Protein AF-A0A970H119-F1 (afdb_monomer)

Secondary structure (DSSP, 8-state):
----HHHHTT-TT-TT---GGGGGEEE---TT--HHHHHHHHHHHTS---HHHHHHT--PPPEEEE-HHHHHTSTTEE--SSSS-EEES---HHHHEEEEEEEGGGHHHHTTTS-GGGGGGEEEE--TT--SHHHHHHHHHHHHHHHHT-

Foldseek 3Di:
DDDQLVVVLVPLLVQVSDHSVVVQKDFDADQLDLVVVLSVQSNVVSHRDDPVCQQPVPDQDKGWDFDLVVQCPDPQWDDPVPTSIIGGHDDDCLPTTQAIEDAQVCVVVCVVVDDPSCVLRYFYFHCVVPRGSSSNSVRSSVSSVVSVVD

Structure (mmCIF, N/CA/C/O backbone):
data_AF-A0A970H119-F1
#
_entry.id   AF-A0A970H119-F1
#
loop_
_atom_site.group_PDB
_atom_site.id
_atom_site.type_symbol
_atom_site.label_atom_id
_atom_site.label_alt_id
_atom_site.label_comp_id
_atom_site.label_asym_id
_atom_site.label_entity_id
_atom_site.label_seq_id
_atom_site.pdbx_PDB_ins_code
_atom_site.Cartn_x
_atom_site.Cartn_y
_atom_site.Cartn_z
_atom_site.occupancy
_atom_site.B_iso_or_equiv
_atom_site.auth_seq_id
_atom_site.auth_comp_id
_atom_site.auth_asym_id
_atom_site.auth_atom_id
_atom_site.pdbx_PDB_model_num
ATOM 1 N N . LYS A 1 1 ? -8.006 -2.402 -17.348 1.00 47.41 1 LYS A N 1
ATOM 2 C CA . LYS A 1 1 ? -8.223 -3.570 -18.242 1.00 47.41 1 LYS A CA 1
ATOM 3 C C . LYS A 1 1 ? -7.899 -4.818 -17.432 1.00 47.41 1 LYS A C 1
ATOM 5 O O . LYS A 1 1 ? -6.801 -4.854 -16.902 1.00 47.41 1 LYS A O 1
ATOM 10 N N . ASN A 1 2 ? -8.804 -5.793 -17.333 1.00 65.75 2 ASN A N 1
ATOM 11 C CA . ASN A 1 2 ? -8.483 -7.101 -16.746 1.00 65.75 2 ASN A CA 1
ATOM 12 C C . ASN A 1 2 ? -7.779 -7.937 -17.820 1.00 65.75 2 ASN A C 1
ATOM 14 O O . ASN A 1 2 ? -8.430 -8.446 -18.729 1.00 65.75 2 ASN A O 1
ATOM 18 N N . MET A 1 3 ? -6.448 -7.970 -17.782 1.00 84.56 3 MET A N 1
ATOM 19 C CA . MET A 1 3 ? -5.631 -8.837 -18.636 1.00 84.56 3 MET A CA 1
ATOM 20 C C . MET A 1 3 ? -5.550 -10.232 -18.013 1.00 84.56 3 MET A C 1
ATOM 22 O O . MET A 1 3 ? -5.651 -10.357 -16.793 1.00 84.56 3 MET A O 1
ATOM 26 N N . SER A 1 4 ? -5.394 -11.276 -18.832 1.00 89.94 4 SER A N 1
ATOM 27 C CA . SER A 1 4 ? -5.209 -12.620 -18.283 1.00 89.94 4 SER A CA 1
ATOM 28 C C . SER A 1 4 ? -3.824 -12.747 -17.633 1.00 89.94 4 SER A C 1
ATOM 30 O O . SER A 1 4 ? -2.882 -12.081 -18.079 1.00 89.94 4 SER A O 1
ATOM 32 N N . PRO A 1 5 ? -3.671 -13.611 -16.618 1.00 91.12 5 PRO A N 1
ATOM 33 C CA . PRO A 1 5 ? -2.375 -13.967 -16.047 1.00 91.12 5 PRO A CA 1
ATOM 34 C C . PRO A 1 5 ? -1.274 -14.249 -17.076 1.00 91.12 5 PRO A C 1
ATOM 36 O O . PRO A 1 5 ? -0.161 -13.751 -16.958 1.00 91.12 5 PRO A O 1
ATOM 39 N N . GLU A 1 6 ? -1.590 -14.9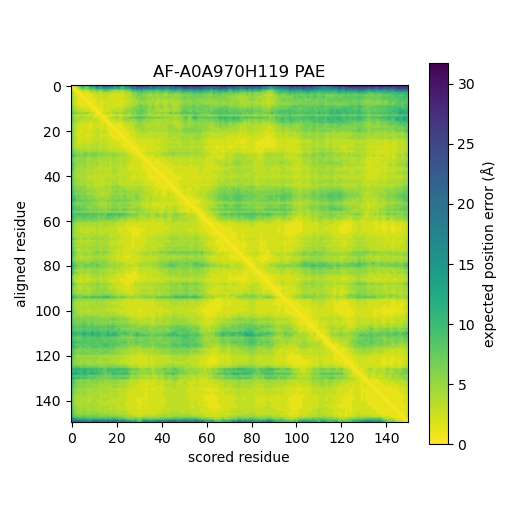90 -18.137 1.00 92.12 6 GLU A N 1
ATOM 40 C CA . GLU A 1 6 ? -0.638 -15.392 -19.182 1.00 92.12 6 GLU A CA 1
ATOM 41 C C . GLU A 1 6 ? -0.137 -14.203 -20.012 1.00 92.12 6 GLU A C 1
ATOM 43 O O . GLU A 1 6 ? 0.958 -14.250 -20.578 1.00 92.12 6 GLU A O 1
ATOM 48 N N . VAL A 1 7 ? -0.943 -13.143 -20.101 1.00 91.88 7 VAL A N 1
ATOM 49 C CA . VAL A 1 7 ? -0.549 -11.874 -20.718 1.00 91.88 7 VAL A CA 1
ATOM 50 C C . VAL A 1 7 ? 0.310 -11.074 -19.740 1.00 91.88 7 VAL A C 1
ATOM 52 O O . VAL A 1 7 ? 1.356 -10.577 -20.147 1.00 91.88 7 VAL A O 1
ATOM 55 N N . LEU A 1 8 ? -0.088 -10.995 -18.465 1.00 90.06 8 LEU A N 1
ATOM 56 C CA . LEU A 1 8 ? 0.625 -10.233 -17.431 1.00 90.06 8 LEU A CA 1
ATOM 57 C C . LEU A 1 8 ? 2.040 -10.759 -17.167 1.00 90.06 8 LEU A C 1
ATOM 59 O O . LEU A 1 8 ? 2.952 -9.972 -16.947 1.00 90.06 8 LEU A O 1
ATOM 63 N N . VAL A 1 9 ? 2.262 -12.068 -17.299 1.00 91.88 9 VAL A N 1
ATOM 64 C CA . VAL A 1 9 ? 3.609 -12.659 -17.209 1.00 91.88 9 VAL A CA 1
ATOM 65 C C . VAL A 1 9 ? 4.572 -12.079 -18.244 1.00 91.88 9 VAL A C 1
ATOM 67 O O . VAL A 1 9 ? 5.762 -11.953 -17.972 1.00 91.88 9 VAL A O 1
ATOM 70 N N . LYS A 1 10 ? 4.063 -11.731 -19.430 1.00 90.50 10 LYS A N 1
ATOM 71 C CA . LYS A 1 10 ? 4.841 -11.156 -20.537 1.00 90.50 10 LYS A CA 1
ATOM 72 C C . LYS A 1 10 ? 4.862 -9.631 -20.508 1.00 90.50 10 LYS A C 1
ATOM 74 O O . LYS A 1 10 ? 5.422 -9.025 -21.421 1.00 90.50 10 LYS A O 1
ATOM 79 N N . ASP A 1 11 ? 4.205 -9.018 -19.526 1.00 86.94 11 ASP A N 1
ATOM 80 C CA . ASP A 1 11 ? 4.200 -7.574 -19.386 1.00 86.94 11 ASP A CA 1
ATOM 81 C C . ASP A 1 11 ? 5.634 -7.105 -19.098 1.00 86.94 11 ASP A C 1
ATOM 83 O O . ASP A 1 11 ? 6.272 -7.645 -18.189 1.00 86.94 11 ASP A O 1
ATOM 87 N N . PRO A 1 12 ? 6.164 -6.114 -19.840 1.00 83.62 12 PRO A N 1
ATOM 88 C CA . PRO A 1 12 ? 7.466 -5.534 -19.547 1.00 83.62 12 PRO A CA 1
ATOM 89 C C . PRO A 1 12 ? 7.619 -5.075 -18.097 1.00 83.62 12 PRO A C 1
ATOM 91 O O . PRO A 1 12 ? 8.750 -5.025 -17.630 1.00 83.62 12 PRO A O 1
ATOM 94 N N . VAL A 1 13 ? 6.522 -4.765 -17.388 1.00 82.25 13 VAL A N 1
ATOM 95 C CA . VAL A 1 13 ? 6.567 -4.362 -15.976 1.00 82.25 13 VAL A CA 1
ATOM 96 C C . VAL A 1 13 ? 6.637 -5.522 -14.975 1.00 82.25 13 VAL A C 1
ATOM 98 O O . VAL A 1 13 ? 6.760 -5.277 -13.774 1.00 82.25 13 VAL A O 1
ATOM 101 N N . ASN A 1 14 ? 6.583 -6.778 -15.432 1.00 86.38 14 ASN A N 1
ATOM 102 C CA . ASN A 1 14 ? 6.808 -7.970 -14.611 1.00 86.38 14 ASN A CA 1
ATOM 103 C C . ASN A 1 14 ? 8.314 -8.235 -14.404 1.00 86.38 14 ASN A C 1
ATOM 105 O O . ASN A 1 14 ? 8.845 -9.285 -14.768 1.00 86.38 14 ASN A O 1
ATOM 109 N N . TYR A 1 15 ? 9.032 -7.258 -13.845 1.00 79.56 15 TYR A N 1
ATOM 110 C CA . TYR A 1 15 ? 10.494 -7.315 -13.700 1.00 79.56 15 TYR A CA 1
ATOM 111 C C . TYR A 1 15 ? 10.981 -8.446 -12.794 1.00 79.56 15 TYR A C 1
ATOM 113 O O . TYR A 1 15 ? 12.105 -8.918 -12.958 1.00 79.56 15 TYR A O 1
ATOM 121 N N . GLN A 1 16 ? 10.146 -8.873 -11.846 1.00 81.19 16 GLN A N 1
ATOM 122 C CA . GLN A 1 16 ? 10.478 -9.931 -10.892 1.00 81.19 16 GLN A CA 1
ATOM 123 C C . GLN A 1 16 ? 10.262 -11.333 -11.478 1.00 81.19 16 GLN A C 1
ATOM 125 O O . GLN A 1 16 ? 10.684 -12.320 -10.879 1.00 81.19 16 GLN A O 1
ATOM 130 N N . GLY A 1 17 ? 9.673 -11.427 -12.677 1.00 86.50 17 GLY A N 1
ATOM 131 C CA . GLY A 1 17 ? 9.373 -12.706 -13.310 1.00 86.50 17 GLY A CA 1
ATOM 132 C C . GLY A 1 17 ? 8.277 -13.465 -12.570 1.00 86.50 17 GLY A C 1
ATOM 133 O O . GLY A 1 17 ? 8.333 -14.693 -12.498 1.00 86.50 17 GLY A O 1
ATOM 134 N N . ASP A 1 18 ? 7.295 -12.740 -12.025 1.00 89.75 18 ASP A N 1
ATOM 135 C CA . ASP A 1 18 ? 6.190 -13.320 -11.278 1.00 89.75 18 ASP A CA 1
ATOM 136 C C . ASP A 1 18 ? 5.437 -14.339 -12.151 1.00 89.75 18 ASP A C 1
ATOM 138 O O . ASP A 1 18 ? 5.161 -14.066 -13.331 1.00 89.75 18 ASP A O 1
ATOM 142 N N . PRO A 1 19 ? 5.111 -15.525 -11.606 1.00 90.81 19 PRO A N 1
ATOM 143 C CA . PRO A 1 19 ? 4.395 -16.562 -12.336 1.00 90.81 19 PRO A CA 1
ATOM 144 C C . PRO A 1 19 ? 2.929 -16.161 -12.588 1.00 90.81 19 PRO A C 1
ATOM 146 O O . PRO A 1 19 ? 2.400 -15.277 -11.912 1.00 90.81 19 PRO A O 1
ATOM 149 N N . PRO A 1 20 ? 2.222 -16.813 -13.534 1.00 91.31 20 PRO A N 1
ATOM 150 C CA . PRO A 1 20 ? 0.842 -16.451 -13.860 1.00 91.31 20 PRO A CA 1
ATOM 151 C C . PRO A 1 20 ? -0.081 -16.420 -12.634 1.00 91.31 20 PRO A C 1
ATOM 153 O O . PRO A 1 20 ? -0.890 -15.507 -12.472 1.00 91.31 20 PRO A O 1
ATOM 156 N N . ASP A 1 21 ? 0.040 -17.396 -11.740 1.00 90.06 21 ASP A N 1
ATOM 157 C CA . ASP A 1 21 ? -0.824 -17.488 -10.570 1.00 90.06 21 ASP A CA 1
ATOM 158 C C . ASP A 1 21 ? -0.660 -16.298 -9.616 1.00 90.06 21 ASP A C 1
ATOM 160 O O . ASP A 1 21 ? -1.646 -15.930 -8.987 1.00 90.06 21 ASP A O 1
ATOM 164 N N . TYR A 1 22 ? 0.500 -15.631 -9.572 1.00 89.94 22 TYR A N 1
ATOM 165 C CA . TYR A 1 22 ? 0.723 -14.424 -8.762 1.00 89.94 22 TYR A CA 1
ATOM 166 C C . TYR A 1 22 ? -0.327 -13.339 -9.039 1.00 89.94 22 TYR A C 1
ATOM 168 O O . TYR A 1 22 ? -0.908 -12.772 -8.114 1.00 89.94 22 TYR A O 1
ATOM 176 N N . PHE A 1 23 ? -0.662 -13.122 -10.313 1.00 90.81 23 PHE A N 1
ATOM 177 C CA . PHE A 1 23 ? -1.628 -12.106 -10.743 1.00 90.81 23 PHE A CA 1
ATOM 178 C C . PHE A 1 23 ? -3.085 -12.442 -10.404 1.00 90.81 23 PHE A C 1
ATOM 180 O O . PHE A 1 23 ? -3.984 -11.645 -10.672 1.00 90.81 23 PHE A O 1
ATOM 187 N N . GLN A 1 24 ? -3.340 -13.622 -9.840 1.00 93.44 24 GLN A N 1
ATOM 188 C CA . GLN A 1 24 ? -4.659 -14.021 -9.360 1.00 93.44 24 GLN A CA 1
ATOM 189 C C . GLN A 1 24 ? -4.890 -13.659 -7.892 1.00 93.44 24 GLN A C 1
ATOM 191 O O . GLN A 1 24 ? -5.992 -13.901 -7.399 1.00 93.44 24 GLN A O 1
ATOM 196 N N . TYR A 1 25 ? -3.889 -13.116 -7.194 1.00 94.31 25 TYR A N 1
ATOM 197 C CA . TYR A 1 25 ? -3.968 -12.822 -5.769 1.00 94.31 25 TYR A CA 1
ATOM 198 C C . TYR A 1 25 ? -3.675 -11.357 -5.453 1.00 94.31 25 TYR A C 1
ATOM 200 O O . TYR A 1 25 ? -2.934 -10.672 -6.152 1.00 94.31 25 TYR A O 1
ATOM 208 N N . VAL A 1 26 ? -4.220 -10.911 -4.326 1.00 93.94 26 VAL A N 1
ATOM 209 C CA . VAL A 1 26 ? -3.765 -9.738 -3.586 1.00 93.94 26 VAL A CA 1
ATOM 210 C C . VAL A 1 26 ? -2.835 -10.240 -2.476 1.00 93.94 26 VAL A C 1
ATOM 212 O O . VAL A 1 26 ? -3.333 -10.810 -1.499 1.00 93.94 26 VAL A O 1
ATOM 215 N N . PRO A 1 27 ? -1.503 -10.111 -2.620 1.00 93.75 27 PRO A N 1
ATOM 216 C CA . PRO A 1 27 ? -0.564 -10.485 -1.571 1.00 93.75 27 PRO A CA 1
ATOM 217 C C . PRO A 1 27 ? -0.506 -9.409 -0.482 1.00 93.75 27 PRO A C 1
ATOM 219 O O . PRO A 1 27 ? -0.452 -8.214 -0.778 1.00 93.75 27 PRO A O 1
ATOM 222 N N . PHE A 1 28 ? -0.481 -9.839 0.777 1.00 94.56 28 PHE A N 1
ATOM 223 C CA . PHE A 1 28 ? -0.274 -8.968 1.932 1.00 94.56 28 PHE A CA 1
ATOM 224 C C . PHE A 1 28 ? 1.129 -9.159 2.500 1.00 94.56 28 PHE A C 1
ATOM 226 O O . PHE A 1 28 ? 1.769 -10.189 2.298 1.00 94.56 28 PHE A O 1
ATOM 233 N N . THR A 1 29 ? 1.605 -8.155 3.227 1.00 94.25 29 THR A N 1
ATOM 234 C CA . THR A 1 29 ? 2.887 -8.161 3.937 1.00 94.25 29 THR A CA 1
ATOM 235 C C . THR A 1 29 ? 2.698 -7.587 5.342 1.00 94.25 29 THR A C 1
ATOM 237 O O . THR A 1 29 ? 1.632 -7.069 5.676 1.00 94.25 29 THR A O 1
ATOM 240 N N . TRP A 1 30 ? 3.721 -7.696 6.192 1.00 94.00 30 TRP A N 1
ATOM 241 C CA . TRP A 1 30 ? 3.692 -7.079 7.520 1.00 94.00 30 TRP A CA 1
ATOM 242 C C . TRP A 1 30 ? 3.670 -5.548 7.434 1.00 94.00 30 TRP A C 1
ATOM 244 O O . TRP A 1 30 ? 4.212 -4.966 6.497 1.00 94.00 30 TRP A O 1
ATOM 254 N N . GLY A 1 31 ? 3.059 -4.888 8.423 1.00 90.06 31 GLY A N 1
ATOM 255 C CA . GLY A 1 31 ? 2.730 -3.458 8.352 1.00 90.06 31 GLY A CA 1
ATOM 256 C C . GLY A 1 31 ? 3.920 -2.512 8.144 1.00 90.06 31 GLY A C 1
ATOM 257 O O . GLY A 1 31 ? 3.766 -1.473 7.515 1.00 90.06 31 GLY A O 1
ATOM 258 N N . ASN A 1 32 ? 5.114 -2.886 8.600 1.00 90.12 32 ASN A N 1
ATOM 259 C CA . ASN A 1 32 ? 6.351 -2.119 8.422 1.00 90.12 32 ASN A CA 1
ATOM 260 C C . ASN A 1 32 ? 7.170 -2.553 7.187 1.00 90.12 32 ASN A C 1
ATOM 262 O O . ASN A 1 32 ? 8.336 -2.188 7.040 1.00 90.12 32 ASN A O 1
ATOM 266 N N . CYS A 1 33 ? 6.596 -3.365 6.301 1.00 92.31 33 CYS A N 1
ATOM 267 C CA . CYS A 1 33 ? 7.270 -3.847 5.105 1.00 92.31 33 CYS A CA 1
ATOM 268 C C . CYS A 1 33 ? 7.337 -2.757 4.020 1.00 92.31 33 CYS A C 1
ATOM 270 O O . CYS A 1 33 ? 6.352 -2.067 3.744 1.00 92.31 33 CYS A O 1
ATOM 272 N N . PHE A 1 34 ? 8.491 -2.647 3.355 1.00 90.75 34 PHE A N 1
ATOM 273 C CA . PHE A 1 34 ? 8.742 -1.696 2.261 1.00 90.75 34 PHE A CA 1
ATOM 274 C C . PHE A 1 34 ? 8.699 -2.338 0.859 1.00 90.75 34 PHE A C 1
ATOM 276 O O . PHE A 1 34 ? 8.858 -1.650 -0.148 1.00 90.75 34 PHE A O 1
ATOM 283 N N . PHE A 1 35 ? 8.509 -3.662 0.757 1.00 87.88 35 PHE A N 1
ATOM 284 C CA . PHE A 1 35 ? 8.531 -4.361 -0.538 1.00 87.88 35 PHE A CA 1
ATOM 285 C C . PHE A 1 35 ? 7.419 -3.889 -1.485 1.00 87.88 35 PHE A C 1
ATOM 287 O O . PHE A 1 35 ? 7.638 -3.826 -2.690 1.00 87.88 35 PHE A O 1
ATOM 294 N N . GLY A 1 36 ? 6.253 -3.504 -0.956 1.00 88.00 36 GLY A N 1
ATOM 295 C CA . GLY A 1 36 ? 5.177 -2.937 -1.774 1.00 88.00 36 GLY A CA 1
ATOM 296 C C . GLY A 1 36 ? 5.596 -1.633 -2.458 1.00 88.00 36 GLY A C 1
ATOM 297 O O . GLY A 1 36 ? 5.396 -1.468 -3.661 1.00 88.00 36 GLY A O 1
ATOM 298 N N . ASP A 1 37 ? 6.243 -0.736 -1.714 1.00 89.56 37 ASP A N 1
ATOM 299 C CA . ASP A 1 37 ? 6.767 0.533 -2.221 1.00 89.56 37 ASP A CA 1
ATOM 300 C C . ASP A 1 37 ? 7.862 0.288 -3.270 1.00 89.56 37 ASP A C 1
ATOM 302 O O . ASP A 1 37 ? 7.877 0.933 -4.320 1.00 89.56 37 ASP A O 1
ATOM 306 N N . ARG A 1 38 ? 8.741 -0.699 -3.027 1.00 89.31 38 ARG A N 1
ATOM 307 C CA . ARG A 1 38 ? 9.766 -1.137 -3.987 1.00 89.31 38 ARG A CA 1
ATOM 308 C C . ARG A 1 38 ? 9.127 -1.540 -5.319 1.00 89.31 38 ARG A C 1
ATOM 310 O O . ARG A 1 38 ? 9.553 -1.051 -6.361 1.00 89.31 38 ARG A O 1
ATOM 317 N N . THR A 1 39 ? 8.093 -2.381 -5.291 1.00 87.19 39 THR A N 1
ATOM 318 C CA . THR A 1 39 ? 7.390 -2.839 -6.501 1.00 87.19 39 THR A CA 1
ATOM 319 C C . THR A 1 39 ? 6.750 -1.679 -7.267 1.00 87.19 39 THR A C 1
ATOM 321 O O . THR A 1 39 ? 6.755 -1.665 -8.499 1.00 87.19 39 THR A O 1
ATOM 324 N N . VAL A 1 40 ? 6.200 -0.681 -6.568 1.00 87.62 40 VAL A N 1
ATOM 325 C CA . VAL A 1 40 ? 5.669 0.532 -7.213 1.00 87.62 40 VAL A CA 1
ATOM 326 C C . VAL A 1 40 ? 6.791 1.317 -7.892 1.00 87.62 40 VAL A C 1
ATOM 328 O O . VAL A 1 40 ? 6.634 1.731 -9.041 1.00 87.62 40 VAL A O 1
ATOM 331 N N . LEU A 1 41 ? 7.933 1.480 -7.226 1.00 89.44 41 LEU A N 1
ATOM 332 C CA . LEU A 1 41 ? 9.070 2.209 -7.778 1.00 89.44 41 LEU A CA 1
ATOM 333 C C . LEU A 1 41 ? 9.683 1.509 -9.002 1.00 89.44 41 LEU A C 1
ATOM 335 O O . LEU A 1 41 ? 9.975 2.173 -9.995 1.00 89.44 41 LEU A O 1
ATOM 339 N N . GLU A 1 42 ? 9.806 0.179 -8.985 1.00 89.19 42 GLU A N 1
ATOM 340 C CA . GLU A 1 42 ? 10.235 -0.617 -10.149 1.00 89.19 42 GLU A CA 1
ATOM 341 C C . GLU A 1 42 ? 9.328 -0.369 -11.363 1.00 89.19 42 GLU A C 1
ATOM 343 O O . GLU A 1 42 ? 9.814 -0.163 -12.477 1.00 89.19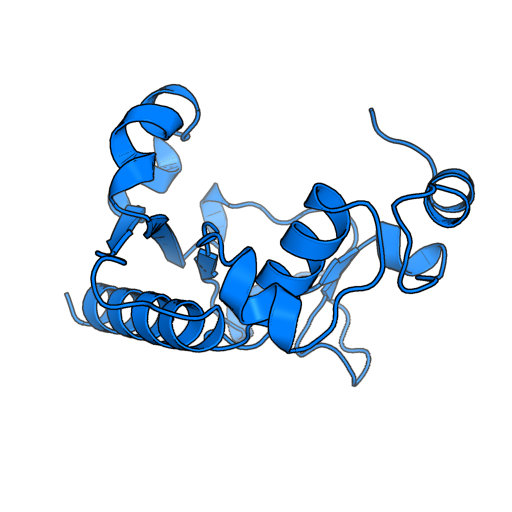 42 GLU A O 1
ATOM 348 N N . LYS A 1 43 ? 8.008 -0.299 -11.147 1.00 87.19 43 LYS A N 1
ATOM 349 C CA . LYS A 1 43 ? 7.032 0.010 -12.205 1.00 87.19 43 LYS A CA 1
ATOM 350 C C . LYS A 1 43 ? 7.163 1.436 -12.735 1.00 87.19 43 LYS A C 1
ATOM 352 O O . LYS A 1 43 ? 7.025 1.639 -13.937 1.00 87.19 43 LYS A O 1
ATOM 357 N N . ILE A 1 44 ? 7.426 2.411 -11.864 1.00 88.06 44 ILE A N 1
ATOM 358 C CA . ILE A 1 44 ? 7.634 3.812 -12.261 1.00 88.06 44 ILE A CA 1
ATOM 359 C C . ILE A 1 44 ? 8.914 3.957 -13.090 1.00 88.06 44 ILE A C 1
ATOM 361 O O . ILE A 1 44 ? 8.907 4.638 -14.114 1.00 88.06 44 ILE A O 1
ATOM 365 N N . LEU A 1 45 ? 10.008 3.322 -12.661 1.00 89.50 45 LEU A N 1
ATOM 366 C CA . LEU A 1 45 ? 11.308 3.417 -13.333 1.00 89.50 45 LEU A CA 1
ATOM 367 C C . LEU A 1 45 ? 11.434 2.496 -14.548 1.00 89.50 45 LEU A C 1
ATOM 369 O O . LEU A 1 45 ? 12.343 2.673 -15.358 1.00 89.50 45 LEU A O 1
ATOM 373 N N . GLY A 1 46 ? 10.542 1.522 -14.682 1.00 88.06 46 GLY A N 1
ATOM 374 C CA . GLY A 1 46 ? 10.524 0.609 -15.810 1.00 88.06 46 GLY A CA 1
ATOM 375 C C . GLY A 1 46 ? 11.718 -0.355 -15.839 1.00 88.06 46 GLY A C 1
ATOM 376 O O . GLY A 1 46 ? 12.157 -0.758 -16.920 1.00 88.06 46 GLY A O 1
ATOM 377 N N . ARG A 1 47 ? 12.280 -0.696 -14.671 1.00 88.12 47 ARG A N 1
ATOM 378 C CA . ARG A 1 47 ? 13.432 -1.600 -14.531 1.00 88.12 47 ARG A CA 1
ATOM 379 C C . ARG A 1 47 ? 13.549 -2.159 -1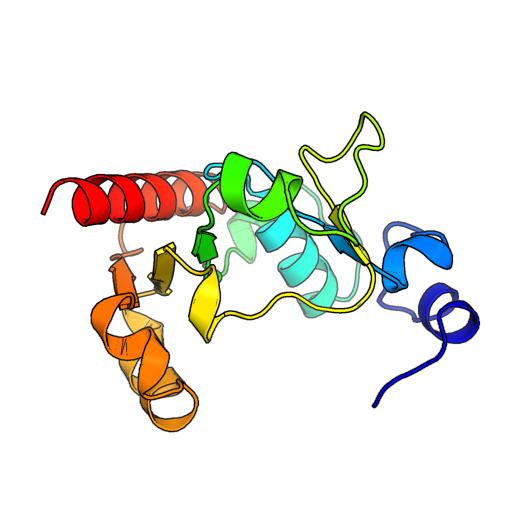3.116 1.00 88.12 47 ARG A C 1
ATOM 381 O O . ARG A 1 47 ? 12.970 -1.623 -12.176 1.00 88.12 47 ARG A O 1
ATOM 388 N N . VAL A 1 48 ? 14.394 -3.178 -12.960 1.00 86.25 48 VAL A N 1
ATOM 389 C CA . VAL A 1 48 ? 14.886 -3.607 -11.643 1.00 86.25 48 VAL A CA 1
ATOM 390 C C . VAL A 1 48 ? 15.645 -2.451 -10.985 1.00 86.25 48 VAL A C 1
ATOM 392 O O . VAL A 1 48 ? 16.409 -1.733 -11.646 1.00 86.25 48 VAL A O 1
ATOM 395 N N . ILE A 1 49 ? 15.417 -2.271 -9.685 1.00 87.56 49 ILE A N 1
ATOM 396 C CA . ILE A 1 49 ? 16.011 -1.190 -8.897 1.00 87.56 49 ILE A CA 1
ATOM 397 C C . ILE A 1 49 ? 17.007 -1.714 -7.859 1.00 87.56 49 ILE A C 1
ATOM 399 O O . ILE A 1 49 ? 16.858 -2.817 -7.319 1.00 87.56 49 ILE A O 1
ATOM 403 N N . TYR A 1 50 ? 18.012 -0.896 -7.569 1.00 88.25 50 TYR A N 1
ATOM 404 C CA . TYR A 1 50 ? 19.089 -1.157 -6.617 1.00 88.25 50 TYR A CA 1
ATOM 405 C C . TYR A 1 50 ? 18.987 -0.219 -5.411 1.00 88.25 50 TYR A C 1
ATOM 407 O O . TYR A 1 50 ? 18.130 0.660 -5.361 1.00 88.25 50 TYR A O 1
ATOM 415 N N . GLU A 1 51 ? 19.850 -0.400 -4.413 1.00 86.19 51 GLU A N 1
ATOM 416 C CA . GLU A 1 51 ? 19.773 0.364 -3.162 1.00 86.19 51 GLU A CA 1
ATOM 417 C C . GLU A 1 51 ? 19.829 1.886 -3.378 1.00 86.19 51 GLU A C 1
ATOM 419 O O . GLU A 1 51 ? 19.079 2.629 -2.749 1.00 86.19 51 GLU A O 1
ATOM 424 N N . GLU A 1 52 ? 20.656 2.352 -4.315 1.00 88.56 52 GLU A N 1
ATOM 425 C CA . GLU A 1 52 ? 20.751 3.774 -4.661 1.00 88.56 52 GLU A CA 1
ATOM 426 C C . GLU A 1 52 ? 19.432 4.329 -5.210 1.00 88.56 52 GLU A C 1
ATOM 428 O O . GLU A 1 52 ? 19.072 5.467 -4.916 1.00 88.56 52 GLU A O 1
ATOM 433 N N . ASP A 1 53 ? 18.665 3.525 -5.948 1.00 90.06 53 ASP A N 1
ATOM 434 C CA . ASP A 1 53 ? 17.375 3.946 -6.492 1.00 90.06 53 ASP A CA 1
ATOM 435 C C . ASP A 1 53 ? 16.335 4.153 -5.391 1.00 90.06 53 ASP A C 1
ATOM 437 O O . ASP A 1 53 ? 15.543 5.091 -5.460 1.00 90.06 53 ASP A O 1
ATOM 441 N N . LEU A 1 54 ? 16.372 3.309 -4.352 1.00 86.12 54 LEU A N 1
ATOM 442 C CA . LEU A 1 54 ? 15.481 3.401 -3.191 1.00 86.12 54 LEU A CA 1
ATOM 443 C C . LEU A 1 54 ? 15.673 4.707 -2.411 1.00 86.12 54 LEU A C 1
ATOM 445 O O . LEU A 1 54 ? 14.773 5.117 -1.680 1.00 86.12 54 LEU A O 1
ATOM 449 N N . ARG A 1 55 ? 16.840 5.347 -2.562 1.00 84.56 55 ARG A N 1
ATOM 450 C CA . ARG A 1 55 ? 17.158 6.657 -1.982 1.00 84.56 55 ARG A CA 1
ATOM 451 C C . ARG A 1 55 ? 16.880 7.784 -2.977 1.00 84.56 55 ARG A C 1
ATOM 453 O O . ARG A 1 55 ? 16.182 8.736 -2.652 1.00 84.56 55 ARG A O 1
ATOM 460 N N . ASN A 1 56 ? 17.392 7.665 -4.201 1.00 87.12 56 ASN A N 1
ATOM 461 C CA . ASN A 1 56 ? 17.382 8.742 -5.196 1.00 87.12 56 ASN A CA 1
ATOM 462 C C . ASN A 1 56 ? 16.007 8.983 -5.829 1.00 87.12 56 ASN A C 1
ATOM 464 O O . ASN A 1 56 ? 15.708 10.102 -6.241 1.00 87.12 56 ASN A O 1
ATOM 468 N N . PHE A 1 57 ? 15.178 7.945 -5.913 1.00 87.44 57 PHE A N 1
ATOM 469 C CA . PHE A 1 57 ? 13.842 8.002 -6.506 1.00 87.44 57 PHE A CA 1
ATOM 470 C C . PHE A 1 57 ? 12.753 7.673 -5.486 1.00 87.44 57 PHE A C 1
ATOM 472 O O . PHE A 1 57 ? 11.655 7.255 -5.856 1.00 87.44 57 PHE A O 1
ATOM 479 N N . PHE A 1 58 ? 13.059 7.850 -4.198 1.00 84.69 58 PHE A N 1
ATOM 480 C CA . PHE A 1 58 ? 12.101 7.649 -3.126 1.00 84.69 58 PHE A CA 1
ATOM 481 C C . PHE A 1 58 ? 10.815 8.445 -3.391 1.00 84.69 58 PHE A C 1
ATOM 483 O O . PHE A 1 58 ? 10.827 9.665 -3.573 1.00 84.69 58 PHE A O 1
ATOM 490 N N . SER A 1 59 ? 9.694 7.729 -3.391 1.00 85.12 59 SER A N 1
ATOM 491 C CA . SER A 1 59 ? 8.357 8.299 -3.456 1.00 85.12 59 SER A CA 1
ATOM 492 C C . SER A 1 59 ? 7.489 7.587 -2.418 1.00 85.12 59 SER A C 1
ATOM 494 O O . SER A 1 59 ? 7.369 6.360 -2.480 1.00 85.12 59 SER A O 1
ATOM 496 N N . PRO A 1 60 ? 6.925 8.309 -1.436 1.00 88.12 60 PRO A N 1
ATOM 497 C CA . PRO A 1 60 ? 6.116 7.694 -0.395 1.00 88.12 60 PRO A CA 1
ATOM 498 C C . PRO A 1 60 ? 4.803 7.185 -0.996 1.00 88.12 60 PRO A C 1
ATOM 500 O O . PRO A 1 60 ? 4.078 7.928 -1.657 1.00 88.12 60 PRO A O 1
ATOM 503 N N . THR A 1 61 ? 4.476 5.912 -0.775 1.00 90.62 61 THR A N 1
ATOM 504 C CA . THR A 1 61 ? 3.227 5.335 -1.286 1.00 90.62 61 THR A CA 1
ATOM 505 C C . THR A 1 61 ? 2.122 5.361 -0.239 1.00 90.62 61 THR A C 1
ATOM 507 O O . THR A 1 61 ? 2.369 5.362 0.965 1.00 90.62 61 THR A O 1
ATOM 510 N N . VAL A 1 62 ? 0.872 5.302 -0.695 1.00 93.12 62 VAL A N 1
ATOM 511 C CA . VAL A 1 62 ? -0.276 5.052 0.185 1.00 93.12 62 VAL A CA 1
ATOM 512 C C . VAL A 1 62 ? -0.187 3.631 0.752 1.00 93.12 62 VAL A C 1
ATOM 514 O O . VAL A 1 62 ? 0.086 2.687 0.008 1.00 93.12 62 VAL A O 1
ATOM 517 N N . LYS A 1 63 ? -0.426 3.473 2.056 1.00 94.94 63 LYS A N 1
ATOM 518 C CA . LYS A 1 63 ? -0.397 2.185 2.765 1.00 94.94 63 LYS A CA 1
ATOM 519 C C . LYS A 1 63 ? -1.797 1.824 3.251 1.00 94.94 63 LYS A C 1
ATOM 521 O O . LYS A 1 63 ? -2.462 2.639 3.885 1.00 94.94 63 LYS A O 1
ATOM 526 N N . PHE A 1 64 ? -2.224 0.593 2.994 1.00 95.62 64 PHE A N 1
ATOM 527 C CA . PHE A 1 64 ? -3.501 0.060 3.468 1.00 95.62 64 PHE A CA 1
ATOM 528 C C . PHE A 1 64 ? -3.232 -0.983 4.552 1.00 95.62 64 PHE A C 1
ATOM 530 O O . PHE A 1 64 ? -2.529 -1.961 4.305 1.00 95.62 64 PHE A O 1
ATOM 537 N N . TYR A 1 65 ? -3.790 -0.769 5.739 1.00 96.88 65 TYR A N 1
ATOM 538 C CA . TYR A 1 65 ? -3.616 -1.635 6.899 1.00 96.88 65 TYR A CA 1
ATOM 539 C C . TYR A 1 65 ? -4.869 -2.459 7.154 1.00 96.88 65 TYR A C 1
ATOM 541 O O . TYR A 1 65 ? -5.989 -1.942 7.147 1.00 96.88 65 TYR A O 1
ATOM 549 N N . PHE A 1 66 ? -4.652 -3.739 7.422 1.00 96.62 66 PHE A N 1
ATOM 550 C CA . PHE A 1 66 ? -5.677 -4.741 7.680 1.00 96.62 66 PHE A CA 1
ATOM 551 C C . PHE A 1 66 ? -5.263 -5.552 8.905 1.00 96.62 66 PHE A C 1
ATOM 553 O O . PHE A 1 66 ? -4.069 -5.651 9.206 1.00 96.62 66 PHE A O 1
ATOM 560 N N . ARG A 1 67 ? -6.228 -6.151 9.604 1.00 95.75 67 ARG A N 1
ATOM 561 C CA . ARG A 1 67 ? -5.909 -7.132 10.645 1.00 95.75 67 ARG A CA 1
ATOM 562 C C . ARG A 1 67 ? -5.589 -8.460 9.986 1.00 95.75 67 ARG A C 1
ATOM 564 O O . ARG A 1 67 ? -6.322 -8.902 9.109 1.00 95.75 67 ARG A O 1
ATOM 571 N N . TYR A 1 68 ? -4.498 -9.081 10.416 1.00 94.94 68 TYR A N 1
ATOM 572 C CA . TYR A 1 68 ? -4.090 -10.377 9.885 1.00 94.94 68 TYR A CA 1
ATOM 573 C C . TYR A 1 68 ? -5.194 -11.427 10.061 1.00 94.94 68 TYR A C 1
ATOM 575 O O . TYR A 1 68 ? -5.557 -12.070 9.081 1.00 94.94 68 TYR A O 1
ATOM 583 N N . ASP A 1 69 ? -5.768 -11.526 11.264 1.00 95.19 69 ASP A N 1
ATOM 584 C CA . ASP A 1 69 ? -6.809 -12.510 11.582 1.00 95.19 69 ASP A CA 1
ATOM 585 C C . ASP A 1 69 ? -8.038 -12.348 10.668 1.00 95.19 69 ASP A C 1
ATOM 587 O O . ASP A 1 69 ? -8.466 -13.312 10.040 1.00 95.19 69 ASP A O 1
ATOM 591 N N . ASP A 1 70 ? -8.516 -11.112 10.468 1.00 95.75 70 ASP A N 1
ATOM 592 C CA . ASP A 1 70 ? -9.668 -10.829 9.597 1.00 95.75 70 ASP A CA 1
ATOM 593 C C . ASP A 1 70 ? -9.414 -11.228 8.128 1.00 95.75 70 ASP A C 1
ATOM 595 O O . ASP A 1 70 ? -10.326 -11.668 7.427 1.00 95.75 70 ASP A O 1
ATOM 599 N N . ILE A 1 71 ? -8.181 -11.058 7.629 1.00 96.31 71 ILE A N 1
ATOM 600 C CA . ILE A 1 71 ? -7.821 -11.447 6.256 1.00 96.31 71 ILE A CA 1
ATOM 601 C C . ILE A 1 71 ? -7.630 -12.962 6.144 1.00 96.31 71 ILE A C 1
ATOM 603 O O . ILE A 1 71 ? -8.022 -13.548 5.134 1.00 96.31 71 ILE A O 1
ATOM 607 N N . ALA A 1 72 ? -7.037 -13.596 7.155 1.00 95.56 72 ALA A N 1
ATOM 608 C CA . ALA A 1 72 ? -6.765 -15.031 7.173 1.00 95.56 72 ALA A CA 1
ATOM 609 C C . ALA A 1 72 ? -8.047 -15.880 7.228 1.00 95.56 72 ALA A C 1
ATOM 611 O O . ALA A 1 72 ? -8.038 -17.021 6.769 1.00 95.56 72 ALA A O 1
ATOM 612 N N . GLU A 1 73 ? -9.146 -15.325 7.741 1.00 95.31 73 GLU A N 1
ATOM 613 C CA . GLU A 1 73 ? -10.455 -15.985 7.809 1.00 95.31 73 GLU A CA 1
ATOM 614 C C . GLU A 1 73 ? -11.278 -15.901 6.511 1.00 95.31 73 GLU A C 1
ATOM 616 O O . GLU A 1 73 ? -12.337 -16.524 6.404 1.00 95.31 73 GLU A O 1
ATOM 621 N N . LEU A 1 74 ? -10.826 -15.154 5.497 1.00 95.88 74 LEU A N 1
ATOM 622 C CA . LEU A 1 74 ? -11.535 -15.092 4.218 1.00 95.88 74 LEU A CA 1
ATOM 623 C C . LEU A 1 74 ? -11.504 -16.450 3.506 1.00 95.88 74 LEU A C 1
ATOM 625 O O . LEU A 1 74 ? -10.460 -17.085 3.401 1.00 95.88 74 LEU A O 1
ATOM 629 N N . ASN A 1 75 ? -12.628 -16.846 2.901 1.00 94.62 75 ASN A N 1
ATOM 630 C CA . ASN A 1 75 ? -12.734 -18.112 2.157 1.00 94.62 75 ASN A CA 1
ATOM 631 C C . ASN A 1 75 ? -11.686 -18.260 1.037 1.00 94.62 75 ASN A C 1
ATOM 633 O O . ASN A 1 75 ? -11.281 -19.372 0.711 1.00 94.62 75 ASN A O 1
ATOM 637 N N . ASP A 1 76 ? -11.268 -17.138 0.450 1.00 95.88 76 ASP A N 1
ATOM 638 C CA . ASP A 1 76 ? -10.305 -17.077 -0.651 1.00 95.88 76 ASP A CA 1
ATOM 639 C C . ASP A 1 76 ? -8.864 -16.789 -0.179 1.00 95.88 76 ASP A C 1
ATOM 641 O O . ASP A 1 76 ? -7.983 -16.519 -1.006 1.00 95.88 76 ASP A O 1
ATOM 645 N N . ALA A 1 77 ? -8.610 -16.812 1.135 1.00 96.44 77 ALA A N 1
ATOM 646 C CA . ALA A 1 77 ? -7.280 -16.647 1.708 1.00 96.44 77 ALA A CA 1
ATOM 647 C C . ALA A 1 77 ? -6.413 -17.898 1.502 1.00 96.44 77 ALA A C 1
ATOM 649 O O . ALA A 1 77 ? -6.863 -19.039 1.608 1.00 96.44 77 ALA A O 1
ATOM 650 N N . VAL A 1 78 ? -5.130 -17.676 1.221 1.00 96.19 78 VAL A N 1
ATOM 651 C CA . VAL A 1 78 ? -4.117 -18.711 1.021 1.00 96.19 78 VAL A CA 1
ATOM 652 C C . VAL A 1 78 ? -2.876 -18.366 1.836 1.00 96.19 78 VAL A C 1
ATOM 654 O O . VAL A 1 78 ? -2.364 -17.247 1.767 1.00 96.19 78 VAL A O 1
ATOM 657 N N . LEU A 1 79 ? -2.375 -19.362 2.564 1.00 93.56 79 LEU A N 1
ATOM 658 C CA . LEU A 1 79 ? -1.122 -19.312 3.313 1.00 93.56 79 LEU A CA 1
ATOM 659 C C . LEU A 1 79 ? -0.088 -20.155 2.557 1.00 93.56 79 LEU A C 1
ATOM 661 O O . LEU A 1 79 ? -0.162 -21.382 2.562 1.00 93.56 79 LEU A O 1
ATOM 665 N N . ASP A 1 80 ? 0.840 -19.505 1.853 1.00 89.00 80 ASP A N 1
ATOM 666 C CA . ASP A 1 80 ? 1.843 -20.174 1.004 1.00 89.00 80 ASP A CA 1
ATOM 667 C C . ASP A 1 80 ? 3.215 -20.342 1.682 1.00 89.00 80 ASP A C 1
ATOM 669 O O . ASP A 1 80 ? 4.139 -20.890 1.084 1.00 89.00 80 ASP A O 1
ATOM 673 N N . GLY A 1 81 ? 3.347 -19.882 2.931 1.00 87.62 81 GLY A N 1
ATOM 674 C CA . GLY A 1 81 ? 4.594 -19.910 3.698 1.00 87.62 81 GLY A CA 1
ATOM 675 C C . GLY A 1 81 ? 5.608 -18.830 3.305 1.00 87.62 81 GLY A C 1
ATOM 676 O O . GLY A 1 81 ? 6.663 -18.753 3.931 1.00 87.62 81 GLY A O 1
ATOM 677 N N . TYR A 1 82 ? 5.302 -17.995 2.306 1.00 87.25 82 TYR A N 1
ATOM 678 C CA . TYR A 1 82 ? 6.135 -16.873 1.869 1.00 87.25 82 TYR A CA 1
ATOM 679 C C . TYR A 1 82 ? 5.487 -15.530 2.224 1.00 87.25 82 TYR A C 1
ATOM 681 O O . TYR A 1 82 ? 6.077 -14.722 2.940 1.00 87.25 82 TYR A O 1
ATOM 689 N N . HIS A 1 83 ? 4.252 -15.304 1.772 1.00 90.38 83 HIS A N 1
ATOM 690 C CA . HIS A 1 83 ? 3.444 -14.172 2.210 1.00 90.38 83 HIS A CA 1
ATOM 691 C C . HIS A 1 83 ? 2.746 -14.532 3.527 1.00 90.38 83 HIS A C 1
ATOM 693 O O . HIS A 1 83 ? 2.288 -15.670 3.664 1.00 90.38 83 HIS A O 1
ATOM 699 N N . PRO A 1 84 ? 2.583 -13.582 4.471 1.00 92.75 84 PRO A N 1
ATOM 700 C CA . PRO A 1 84 ? 1.735 -13.792 5.642 1.00 92.75 84 PRO A CA 1
ATOM 701 C C . PRO A 1 84 ? 0.356 -14.330 5.256 1.00 92.75 84 PRO A C 1
ATOM 703 O O . PRO A 1 84 ? -0.096 -15.322 5.809 1.00 92.75 84 PRO A O 1
ATOM 706 N N . VAL A 1 85 ? -0.279 -13.705 4.262 1.00 95.62 85 VAL A N 1
ATOM 707 C CA . VAL A 1 85 ? -1.525 -14.161 3.645 1.00 95.62 85 VAL A CA 1
ATOM 708 C C . VAL A 1 85 ? -1.648 -13.547 2.251 1.00 95.62 85 VAL A C 1
ATOM 710 O O . VAL A 1 85 ? -1.175 -12.435 2.002 1.00 95.62 85 VAL A O 1
ATOM 713 N N . LYS A 1 86 ? -2.292 -14.254 1.326 1.00 95.50 86 LYS A N 1
ATOM 714 C CA . LYS A 1 86 ? -2.731 -13.697 0.043 1.00 95.50 86 LYS A CA 1
ATOM 715 C C . LYS A 1 86 ? -4.174 -14.091 -0.227 1.00 95.50 86 LYS A C 1
ATOM 717 O O . LYS A 1 86 ? -4.575 -15.197 0.116 1.00 95.50 86 LYS A O 1
ATOM 722 N N . VAL A 1 87 ? -4.950 -13.211 -0.846 1.00 96.62 87 VAL A N 1
ATOM 723 C CA . VAL A 1 87 ? -6.376 -13.458 -1.119 1.00 96.62 87 VAL A CA 1
ATOM 724 C C . VAL A 1 87 ? -6.595 -13.561 -2.615 1.00 96.62 87 VAL A C 1
ATOM 726 O O . VAL A 1 87 ? -6.161 -12.683 -3.359 1.00 96.62 87 VAL A O 1
ATOM 729 N N . ARG A 1 88 ? -7.249 -14.626 -3.078 1.00 95.62 88 ARG A N 1
ATOM 730 C CA . ARG A 1 88 ? -7.556 -14.798 -4.501 1.00 95.62 88 ARG A CA 1
ATOM 731 C C . ARG A 1 88 ? -8.587 -13.755 -4.948 1.00 95.62 88 ARG A C 1
ATOM 733 O O . ARG A 1 88 ? -9.595 -13.528 -4.290 1.00 95.62 88 ARG A O 1
ATOM 740 N N . GLY A 1 89 ? -8.354 -13.133 -6.099 1.00 93.88 89 GLY A N 1
ATOM 741 C CA . GLY A 1 89 ? -9.261 -12.159 -6.696 1.00 93.88 89 GLY A CA 1
ATOM 742 C C . GLY A 1 89 ? -9.115 -10.762 -6.098 1.00 93.88 89 GLY A C 1
ATOM 743 O O . GLY A 1 89 ? -8.308 -9.970 -6.577 1.00 93.88 89 GLY A O 1
ATOM 744 N N . SER A 1 90 ? -9.940 -10.422 -5.107 1.00 92.25 90 SER A N 1
ATOM 745 C CA . SER A 1 90 ? -10.055 -9.046 -4.608 1.00 92.25 90 SER A CA 1
ATOM 746 C C . SER A 1 90 ? -10.381 -8.980 -3.123 1.00 92.25 90 SER A C 1
ATOM 748 O O . SER A 1 90 ? -11.036 -9.872 -2.593 1.00 92.25 90 SER A O 1
ATOM 750 N N . VAL A 1 91 ? -10.013 -7.869 -2.482 1.00 92.75 91 VAL A N 1
ATOM 751 C CA . VAL A 1 91 ? -10.306 -7.596 -1.069 1.00 92.75 91 VAL A CA 1
ATOM 752 C C . VAL A 1 91 ? -11.134 -6.321 -0.945 1.00 92.75 91 VAL A C 1
ATOM 754 O O . VAL A 1 91 ? -10.828 -5.302 -1.566 1.00 92.75 91 VAL A O 1
ATOM 757 N N . SER A 1 92 ? -12.199 -6.373 -0.142 1.00 91.06 92 SER A N 1
ATOM 758 C CA . SER A 1 92 ? -13.066 -5.217 0.090 1.00 91.06 92 SER A CA 1
ATOM 759 C C . SER A 1 92 ? -12.444 -4.240 1.085 1.00 91.06 92 SER A C 1
ATOM 761 O O . SER A 1 92 ? -12.282 -4.550 2.267 1.00 91.06 92 SER A O 1
ATOM 763 N N . LEU A 1 93 ? -12.173 -3.018 0.622 1.00 91.75 93 LEU A N 1
ATOM 764 C CA . LEU A 1 93 ? -11.703 -1.935 1.487 1.00 91.75 93 LEU A CA 1
ATOM 765 C C . LEU A 1 93 ? -12.794 -1.432 2.438 1.00 91.75 93 LEU A C 1
ATOM 767 O O . LEU A 1 93 ? -12.481 -0.993 3.536 1.00 91.75 93 LEU A O 1
ATOM 771 N N . SER A 1 94 ? -14.075 -1.489 2.062 1.00 87.75 94 SER A N 1
ATOM 772 C CA . SER A 1 94 ? -15.143 -0.984 2.935 1.00 87.75 94 SER A CA 1
ATOM 773 C C . SER A 1 94 ? -15.249 -1.795 4.225 1.00 87.75 94 SER A C 1
ATOM 775 O O . SER A 1 94 ? -15.506 -1.220 5.280 1.00 87.75 94 SER A O 1
ATOM 777 N N . ASN A 1 95 ? -15.001 -3.103 4.152 1.00 86.81 95 ASN A N 1
ATOM 778 C CA . ASN A 1 95 ? -15.269 -4.019 5.257 1.00 86.81 95 ASN A CA 1
ATOM 779 C C . ASN A 1 95 ? -14.032 -4.286 6.115 1.00 86.81 95 ASN A C 1
ATOM 781 O O . ASN A 1 95 ? -14.151 -4.344 7.329 1.00 86.81 95 ASN A O 1
ATOM 785 N N . LEU A 1 96 ? -12.863 -4.443 5.489 1.00 94.50 96 LEU A N 1
ATOM 786 C CA . LEU A 1 96 ? -11.684 -5.009 6.158 1.00 94.50 96 LEU A CA 1
ATOM 787 C C . LEU A 1 96 ? -10.583 -3.984 6.424 1.00 94.50 96 LEU A C 1
ATOM 789 O O . LEU A 1 96 ? -9.684 -4.231 7.222 1.00 94.50 96 LEU A O 1
ATOM 793 N N . LEU A 1 97 ? -10.622 -2.838 5.738 1.00 96.00 97 LEU A N 1
ATOM 794 C CA . LEU A 1 97 ? -9.624 -1.797 5.935 1.00 96.00 97 LEU A CA 1
ATOM 795 C C . LEU A 1 97 ? -9.717 -1.271 7.366 1.00 96.00 97 LEU A C 1
ATOM 797 O O . LEU A 1 97 ? -10.788 -0.853 7.807 1.00 96.00 97 LEU A O 1
ATOM 801 N N . VAL A 1 98 ? -8.585 -1.229 8.053 1.00 96.75 98 VAL A N 1
ATOM 802 C CA . VAL A 1 98 ? -8.463 -0.622 9.379 1.00 96.75 98 VAL A CA 1
ATOM 803 C C . VAL A 1 98 ? -8.050 0.834 9.232 1.00 96.75 98 VAL A C 1
ATOM 805 O O . VAL A 1 98 ? -8.727 1.722 9.737 1.00 96.75 98 VAL A O 1
ATOM 808 N N . ALA A 1 99 ? -6.979 1.079 8.478 1.00 97.06 99 ALA A N 1
ATOM 809 C CA . ALA A 1 99 ? -6.470 2.415 8.205 1.00 97.06 99 ALA A CA 1
ATOM 810 C C . ALA A 1 99 ? -5.887 2.499 6.793 1.00 97.06 99 ALA A C 1
ATOM 812 O O . ALA A 1 99 ? -5.304 1.543 6.284 1.00 97.06 99 ALA A O 1
ATOM 813 N N . CYS A 1 100 ? -6.009 3.664 6.173 1.00 96.00 100 CYS A N 1
ATOM 814 C CA . CYS A 1 100 ? -5.324 4.035 4.945 1.00 96.00 100 CYS A CA 1
ATOM 815 C C . CYS A 1 100 ? -4.419 5.224 5.259 1.00 96.00 100 CYS A C 1
ATOM 817 O O . CYS A 1 100 ? -4.908 6.336 5.468 1.00 96.00 100 CYS A O 1
ATOM 819 N N . VAL A 1 101 ? -3.113 4.975 5.329 1.00 96.56 101 VAL A N 1
ATOM 820 C CA . VAL A 1 101 ? -2.111 6.006 5.595 1.00 96.56 101 VAL A CA 1
ATOM 821 C C . VAL A 1 101 ? -1.669 6.617 4.272 1.00 96.56 101 VAL A C 1
ATOM 823 O O . VAL A 1 101 ? -1.161 5.933 3.382 1.00 96.56 101 VAL A O 1
ATOM 826 N N . ILE A 1 102 ? -1.888 7.920 4.14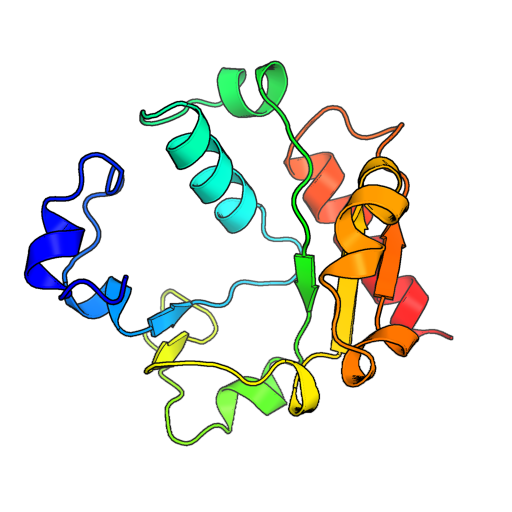3 1.00 95.19 102 ILE A N 1
ATOM 827 C CA . ILE A 1 102 ? -1.652 8.716 2.945 1.00 95.19 102 ILE A CA 1
ATOM 828 C C . ILE A 1 102 ? -0.541 9.733 3.251 1.00 95.19 102 ILE A C 1
ATOM 830 O O . ILE A 1 102 ? -0.630 10.425 4.269 1.00 95.19 102 ILE A O 1
ATOM 834 N N . PRO A 1 103 ? 0.470 9.888 2.375 1.00 94.44 103 PRO A N 1
ATOM 835 C CA . PRO A 1 103 ? 1.424 10.992 2.483 1.00 94.44 103 PRO A CA 1
ATOM 836 C C . PRO A 1 103 ? 0.690 12.335 2.471 1.00 94.44 103 PRO A C 1
ATOM 838 O O . PRO A 1 103 ? -0.163 12.571 1.609 1.00 94.44 103 PRO A O 1
ATOM 841 N N . GLN A 1 104 ? 0.981 13.211 3.432 1.00 94.19 104 GLN A N 1
ATOM 842 C CA . GLN A 1 104 ? 0.255 14.468 3.632 1.00 94.19 104 GLN A CA 1
ATOM 843 C C . GLN A 1 104 ? 0.160 15.313 2.345 1.00 94.19 104 GLN A C 1
ATOM 845 O O . GLN A 1 104 ? -0.885 15.914 2.086 1.00 94.19 104 GLN A O 1
ATOM 850 N N . GLU A 1 105 ? 1.195 15.321 1.502 1.00 91.31 105 GLU A N 1
ATOM 851 C CA . GLU A 1 105 ? 1.219 16.043 0.223 1.00 91.31 105 GLU A CA 1
ATOM 852 C C . GLU A 1 105 ? 0.208 15.523 -0.814 1.00 91.31 105 GLU A C 1
ATOM 854 O O . GLU A 1 105 ? -0.147 16.234 -1.753 1.00 91.31 105 GLU A O 1
ATOM 859 N N . HIS A 1 106 ? -0.279 14.291 -0.661 1.00 91.56 106 HIS A N 1
ATOM 860 C CA . HIS A 1 106 ? -1.253 13.668 -1.557 1.00 91.56 106 HIS A CA 1
ATOM 861 C C . HIS A 1 106 ? -2.691 13.814 -1.068 1.00 91.56 106 HIS A C 1
ATOM 863 O O . HIS A 1 106 ? -3.621 13.413 -1.774 1.00 91.56 106 HIS A O 1
ATOM 869 N N . LYS A 1 107 ? -2.892 14.431 0.103 1.00 90.31 107 LYS A N 1
ATOM 870 C CA . LYS A 1 107 ? -4.210 14.646 0.701 1.00 90.31 107 LYS A CA 1
ATOM 871 C C . LYS A 1 107 ? -5.185 15.255 -0.293 1.00 90.31 107 LYS A C 1
ATOM 873 O O . LYS A 1 107 ? -6.215 14.653 -0.578 1.00 90.31 107 LYS A O 1
ATOM 878 N N . ASP A 1 108 ? -4.853 16.409 -0.859 1.00 88.88 108 ASP A N 1
ATOM 879 C CA . ASP A 1 108 ? -5.786 17.128 -1.726 1.00 88.88 108 ASP A CA 1
ATOM 880 C C . ASP A 1 108 ? -5.971 16.452 -3.087 1.00 88.88 108 ASP A C 1
ATOM 882 O O . ASP A 1 108 ? -7.091 16.409 -3.598 1.00 88.88 108 ASP A O 1
ATOM 886 N N . GLY A 1 109 ? -4.912 15.837 -3.623 1.00 87.56 109 GLY A N 1
ATOM 887 C CA . GLY A 1 109 ? -4.961 15.104 -4.889 1.00 87.56 109 GLY A CA 1
ATOM 888 C C . GLY A 1 109 ? -5.858 13.863 -4.847 1.00 87.56 109 GLY A C 1
ATOM 889 O O . GLY A 1 109 ? -6.469 13.516 -5.857 1.00 87.56 109 GLY A O 1
ATOM 890 N N . LEU A 1 110 ? -5.989 13.214 -3.684 1.00 86.25 110 LEU A N 1
ATOM 891 C CA . LEU A 1 110 ? -6.775 11.986 -3.532 1.00 86.25 110 LEU A CA 1
ATOM 892 C C . LEU A 1 110 ? -8.227 12.222 -3.093 1.00 86.25 110 LEU A C 1
ATOM 894 O O . LEU A 1 110 ? -9.067 11.349 -3.306 1.00 86.25 110 LEU A O 1
ATOM 898 N N . ARG A 1 111 ? -8.573 13.396 -2.544 1.00 79.81 111 ARG A N 1
ATOM 899 C CA . ARG A 1 111 ? -9.914 13.693 -1.985 1.00 79.81 111 ARG A CA 1
ATOM 900 C C . ARG A 1 111 ? -11.091 13.322 -2.894 1.00 79.81 111 ARG A C 1
ATOM 902 O O . ARG A 1 111 ? -12.127 12.911 -2.379 1.00 79.81 111 ARG A O 1
ATOM 909 N N . GLY A 1 112 ? -10.957 13.492 -4.211 1.00 82.56 112 GLY A N 1
ATOM 910 C CA . GLY A 1 112 ? -12.017 13.199 -5.186 1.00 82.56 112 GLY A CA 1
ATOM 911 C C . GLY A 1 112 ? -12.178 11.718 -5.547 1.00 82.56 112 GLY A C 1
ATOM 912 O O . GLY A 1 112 ? -13.216 11.336 -6.078 1.00 82.56 112 GLY A O 1
ATOM 913 N N . TYR A 1 113 ? -11.175 10.891 -5.248 1.00 85.94 113 TYR A N 1
ATOM 914 C CA . TYR A 1 113 ? -11.131 9.471 -5.613 1.00 85.94 113 TYR A CA 1
ATOM 915 C C . TYR A 1 113 ? -11.453 8.539 -4.440 1.00 85.94 113 TYR A C 1
ATOM 917 O O . TYR A 1 113 ? -11.734 7.359 -4.645 1.00 85.94 113 TYR A O 1
ATOM 925 N N . LEU A 1 114 ? -11.409 9.049 -3.207 1.00 84.75 114 LEU A N 1
ATOM 926 C CA . LEU A 1 114 ? -11.629 8.250 -2.004 1.00 84.75 114 LEU A CA 1
ATOM 927 C C . LEU A 1 114 ? -13.126 8.038 -1.752 1.00 84.75 114 LEU A C 1
ATOM 929 O O . LEU A 1 114 ? -13.911 8.991 -1.704 1.00 84.75 114 LEU A O 1
ATOM 933 N N . SER A 1 115 ? -13.515 6.775 -1.546 1.00 86.56 115 SER A N 1
ATOM 934 C CA . SER A 1 115 ? -14.886 6.434 -1.160 1.00 86.56 115 SER A CA 1
ATOM 935 C C . SER A 1 115 ? -15.259 7.107 0.163 1.00 86.56 115 SER A C 1
ATOM 937 O O . SER A 1 115 ? -14.426 7.279 1.056 1.00 86.56 115 SER A O 1
ATOM 939 N N . ARG A 1 116 ? -16.539 7.465 0.313 1.00 86.56 116 ARG A N 1
ATOM 940 C CA . ARG A 1 116 ? -17.053 8.028 1.570 1.00 86.56 116 ARG A CA 1
ATOM 941 C C . ARG A 1 116 ? -16.924 7.038 2.722 1.00 86.56 116 ARG A C 1
ATOM 943 O O . ARG A 1 116 ? -16.649 7.470 3.834 1.00 86.56 116 ARG A O 1
ATOM 950 N N . ASP A 1 117 ? -17.026 5.748 2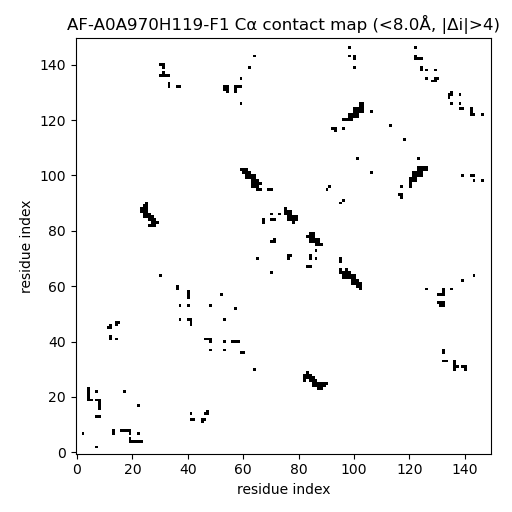.426 1.00 89.44 117 ASP A N 1
ATOM 951 C CA . ASP A 1 117 ? -17.084 4.683 3.429 1.00 89.44 117 ASP A CA 1
ATOM 952 C C . ASP A 1 117 ? -15.741 4.441 4.131 1.00 89.44 117 ASP A C 1
ATOM 954 O O . ASP A 1 117 ? -15.686 3.748 5.142 1.00 89.44 117 ASP A O 1
ATOM 958 N N . ILE A 1 118 ? -14.639 4.994 3.615 1.00 91.38 118 ILE A N 1
ATOM 959 C CA . ILE A 1 118 ? -13.304 4.855 4.218 1.00 91.38 118 ILE A CA 1
ATOM 960 C C . ILE A 1 118 ? -12.796 6.150 4.859 1.00 91.38 118 ILE A C 1
ATOM 962 O O . ILE A 1 118 ? -11.672 6.167 5.348 1.00 91.38 118 ILE A O 1
ATOM 966 N N . LYS A 1 119 ? -13.588 7.232 4.860 1.00 90.62 119 LYS A N 1
ATOM 967 C CA . LYS A 1 119 ? -13.132 8.566 5.292 1.00 90.62 119 LYS A CA 1
ATOM 968 C C . LYS A 1 119 ? -12.603 8.598 6.721 1.00 90.62 119 LYS A C 1
ATOM 970 O O . LYS A 1 119 ? -11.571 9.218 6.955 1.00 90.62 119 LYS A O 1
ATOM 975 N N . ASP A 1 120 ? -13.261 7.884 7.625 1.00 92.75 120 ASP A N 1
ATOM 976 C CA . ASP A 1 120 ? -12.893 7.844 9.046 1.00 92.75 120 ASP A CA 1
ATOM 977 C C . ASP A 1 120 ? -11.670 6.953 9.317 1.00 92.75 120 ASP A C 1
ATOM 979 O O . ASP A 1 120 ? -11.166 6.895 10.432 1.00 92.75 120 ASP A O 1
ATOM 983 N N . ARG A 1 121 ? -11.165 6.278 8.278 1.00 95.00 121 ARG A N 1
ATOM 984 C CA . ARG A 1 121 ? -9.966 5.433 8.303 1.00 95.00 121 ARG A CA 1
ATOM 985 C C . ARG A 1 121 ? -8.783 6.080 7.585 1.00 95.00 121 ARG A C 1
ATOM 987 O O . ARG A 1 121 ? -7.748 5.442 7.420 1.00 95.00 121 ARG A O 1
ATOM 994 N N . LEU A 1 122 ? -8.931 7.314 7.100 1.00 94.81 122 LEU A N 1
ATOM 995 C CA . LEU A 1 122 ? -7.852 8.037 6.432 1.00 94.81 122 LEU A CA 1
ATOM 996 C C . LEU A 1 122 ? -6.929 8.666 7.473 1.00 94.81 122 LEU A C 1
ATOM 998 O O . LEU A 1 122 ? -7.341 9.532 8.244 1.00 94.81 122 LEU A O 1
ATOM 1002 N N . VAL A 1 123 ? -5.663 8.280 7.430 1.00 96.31 123 VAL A N 1
ATOM 1003 C CA . VAL A 1 123 ? -4.596 8.834 8.257 1.00 96.31 123 VAL A CA 1
ATOM 1004 C C . VAL A 1 123 ? -3.649 9.579 7.333 1.00 96.31 123 VAL A C 1
ATOM 1006 O O . VAL A 1 123 ? -3.237 9.045 6.309 1.00 96.31 123 VAL A O 1
ATOM 1009 N N . TYR A 1 124 ? -3.307 10.817 7.671 1.00 95.38 124 TYR A N 1
ATOM 1010 C CA . TYR A 1 124 ? -2.324 11.575 6.906 1.00 95.38 124 TYR A CA 1
ATOM 1011 C C . TYR A 1 124 ? -1.033 11.646 7.706 1.00 95.38 124 TYR A C 1
ATOM 1013 O O . TYR A 1 124 ? -1.048 12.131 8.836 1.00 95.38 124 TYR A O 1
ATOM 1021 N N . ALA A 1 125 ? 0.052 11.135 7.131 1.00 95.75 125 ALA A N 1
ATOM 1022 C CA . ALA A 1 125 ? 1.362 11.121 7.767 1.00 95.75 125 ALA A CA 1
ATOM 1023 C C . ALA A 1 125 ? 2.286 12.128 7.079 1.00 95.75 125 ALA A C 1
ATOM 1025 O O . ALA A 1 125 ? 2.315 12.224 5.847 1.00 95.75 125 ALA A O 1
ATOM 1026 N N . ASP A 1 126 ? 3.023 12.892 7.883 1.00 93.12 126 ASP A N 1
ATOM 1027 C CA . ASP A 1 126 ? 4.054 13.787 7.374 1.00 93.12 126 ASP A CA 1
ATOM 1028 C C . ASP A 1 126 ? 5.282 12.973 6.971 1.00 93.12 126 ASP A C 1
ATOM 1030 O O . ASP A 1 126 ? 5.822 12.213 7.770 1.00 93.12 126 ASP A O 1
ATOM 1034 N N . ARG A 1 127 ? 5.728 13.148 5.729 1.00 87.88 127 ARG A N 1
ATOM 1035 C CA . ARG A 1 127 ? 6.931 12.499 5.207 1.00 87.88 127 ARG A CA 1
ATOM 1036 C C . ARG A 1 127 ? 8.153 13.413 5.211 1.00 87.88 127 ARG A C 1
ATOM 1038 O O . ARG A 1 127 ? 9.191 13.017 4.695 1.00 87.88 127 ARG A O 1
ATOM 1045 N N . SER A 1 128 ? 8.048 14.645 5.717 1.00 86.12 128 SER A N 1
ATOM 1046 C CA . SER A 1 128 ? 9.104 15.667 5.632 1.00 86.12 128 SER A CA 1
ATOM 1047 C C . SER A 1 128 ? 10.456 15.218 6.201 1.00 86.12 128 SER A C 1
ATOM 1049 O O . SER A 1 128 ? 11.497 15.678 5.733 1.00 86.12 128 SER A O 1
ATOM 1051 N N . THR A 1 129 ? 10.445 14.288 7.157 1.00 83.75 129 THR A N 1
ATOM 1052 C CA . THR A 1 129 ? 11.633 13.681 7.770 1.00 83.75 129 THR A CA 1
ATOM 1053 C C . THR A 1 129 ? 12.092 12.387 7.092 1.00 83.75 129 THR A C 1
ATOM 1055 O O . THR A 1 129 ? 13.165 11.886 7.418 1.00 83.75 129 THR A O 1
ATOM 1058 N N . CYS A 1 130 ? 11.326 11.846 6.140 1.00 90.81 130 CYS A N 1
ATOM 1059 C CA . CYS A 1 130 ? 11.671 10.623 5.424 1.00 90.81 130 CYS A CA 1
ATOM 1060 C C . CYS A 1 130 ? 12.654 10.921 4.288 1.00 90.81 130 CYS A C 1
ATOM 1062 O O . CYS A 1 130 ? 12.347 11.663 3.351 1.00 90.81 130 CYS A O 1
ATOM 1064 N N . SER A 1 131 ? 13.823 10.291 4.347 1.00 86.69 131 SER A N 1
ATOM 1065 C CA . SER A 1 131 ? 14.852 10.339 3.305 1.00 86.69 131 SER A CA 1
ATOM 1066 C C . SER A 1 131 ? 14.871 9.081 2.436 1.00 86.69 131 SER A C 1
ATOM 1068 O O . SER A 1 131 ? 15.414 9.094 1.332 1.00 86.69 131 SER A O 1
ATOM 1070 N N . THR A 1 132 ? 14.269 7.997 2.924 1.00 88.69 132 THR A N 1
ATOM 1071 C CA . THR A 1 132 ? 14.262 6.696 2.265 1.00 88.69 132 THR A CA 1
ATOM 1072 C C . THR A 1 132 ? 12.905 6.001 2.343 1.00 88.69 132 THR A C 1
ATOM 1074 O O . THR A 1 132 ? 12.027 6.348 3.136 1.00 88.69 132 THR A O 1
ATOM 1077 N N . ILE A 1 133 ? 12.763 4.944 1.543 1.00 90.00 133 ILE A N 1
ATOM 1078 C CA . ILE A 1 133 ? 11.607 4.042 1.567 1.00 90.00 133 ILE A CA 1
ATOM 1079 C C . ILE A 1 133 ? 11.419 3.339 2.924 1.00 90.00 133 ILE A C 1
ATOM 1081 O O . ILE A 1 133 ? 10.290 3.042 3.309 1.00 90.00 133 ILE A O 1
ATOM 1085 N N . TRP A 1 134 ? 12.512 3.100 3.660 1.00 90.38 134 TRP A N 1
ATOM 1086 C CA . TRP A 1 134 ? 12.478 2.513 5.001 1.00 90.38 134 TRP A CA 1
ATOM 1087 C C . TRP A 1 134 ? 11.915 3.503 6.012 1.00 90.38 134 TRP A C 1
ATOM 1089 O O . TRP A 1 134 ? 10.997 3.147 6.748 1.00 90.38 134 TRP A O 1
ATOM 1099 N N . ASP A 1 135 ? 12.386 4.754 5.968 1.00 92.38 135 ASP A N 1
ATOM 1100 C CA . ASP A 1 135 ? 11.879 5.827 6.830 1.00 92.38 135 ASP A CA 1
ATOM 1101 C C . ASP A 1 135 ? 10.368 5.989 6.644 1.00 92.38 135 ASP A C 1
ATOM 1103 O O . ASP A 1 135 ? 9.627 6.167 7.611 1.00 92.38 135 ASP A O 1
ATOM 1107 N N . TRP A 1 136 ? 9.892 5.887 5.397 1.00 94.38 136 TRP A N 1
ATOM 1108 C CA . TRP A 1 136 ? 8.465 5.946 5.103 1.00 94.38 136 TRP A CA 1
ATOM 1109 C C . TRP A 1 136 ? 7.694 4.739 5.626 1.00 94.38 136 TRP A C 1
ATOM 1111 O O . TRP A 1 136 ? 6.626 4.911 6.210 1.00 94.38 13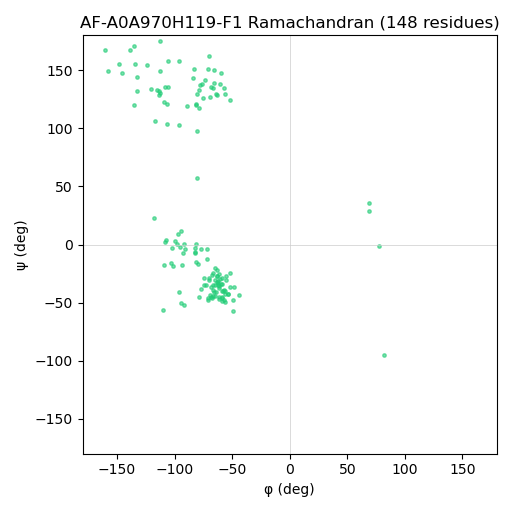6 TRP A O 1
ATOM 1121 N N . ALA A 1 137 ? 8.209 3.522 5.436 1.00 93.62 137 ALA A N 1
ATOM 1122 C CA . ALA A 1 137 ? 7.555 2.319 5.942 1.00 93.62 137 ALA A CA 1
ATOM 1123 C C . ALA A 1 137 ? 7.387 2.367 7.471 1.00 93.62 137 ALA A C 1
ATOM 1125 O O . ALA A 1 137 ? 6.327 2.005 7.977 1.00 93.62 137 ALA A O 1
ATOM 1126 N N . GLU A 1 138 ? 8.390 2.872 8.191 1.00 94.88 138 GLU A N 1
ATOM 1127 C CA . GLU A 1 138 ? 8.324 3.068 9.639 1.00 94.88 138 GLU A CA 1
ATOM 1128 C C . GLU A 1 138 ? 7.382 4.214 10.025 1.00 94.88 138 GLU A C 1
ATOM 1130 O O . GLU A 1 138 ? 6.489 4.020 10.848 1.00 94.88 138 GLU A 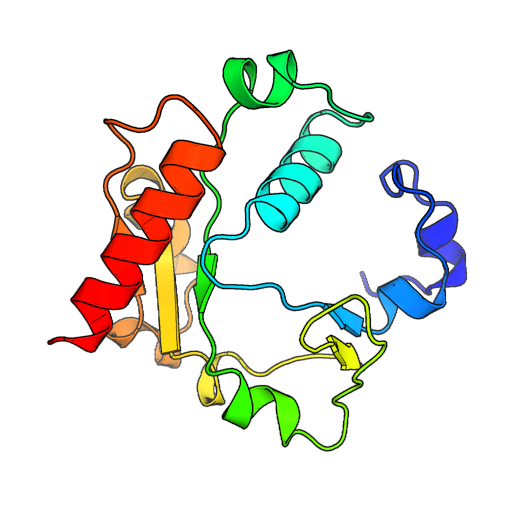O 1
ATOM 1135 N N . THR A 1 139 ? 7.499 5.377 9.379 1.00 95.69 139 THR A N 1
ATOM 1136 C CA . THR A 1 139 ? 6.645 6.549 9.648 1.00 95.69 139 THR A CA 1
ATOM 1137 C C . THR A 1 139 ? 5.169 6.230 9.427 1.00 95.69 139 THR A C 1
ATOM 1139 O O . THR A 1 139 ? 4.321 6.549 10.260 1.00 95.69 139 THR A O 1
ATOM 1142 N N . ALA A 1 140 ? 4.845 5.549 8.327 1.00 96.25 140 ALA A N 1
ATOM 1143 C CA . ALA A 1 140 ? 3.480 5.146 8.039 1.00 96.25 140 ALA A CA 1
ATOM 1144 C C . ALA A 1 140 ? 2.964 4.107 9.041 1.00 96.25 140 ALA A C 1
ATOM 1146 O O . ALA A 1 140 ? 1.775 4.116 9.358 1.00 96.25 140 ALA A O 1
ATOM 1147 N N . TYR A 1 141 ? 3.826 3.209 9.527 1.00 95.94 141 TYR A N 1
ATOM 1148 C CA . TYR A 1 141 ? 3.449 2.224 10.536 1.00 95.94 141 TYR A CA 1
ATOM 1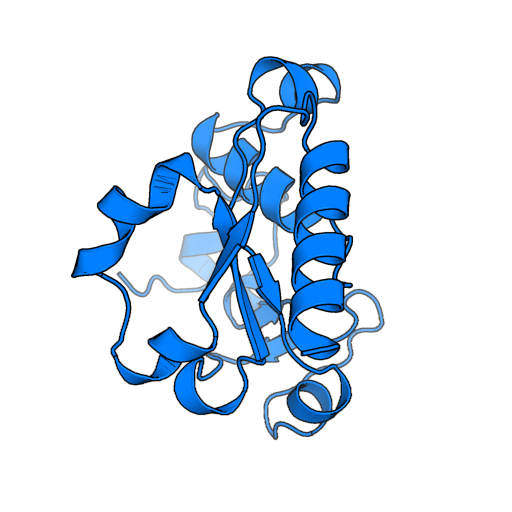149 C C . TYR A 1 141 ? 3.188 2.883 11.895 1.00 95.94 141 TYR A C 1
ATOM 1151 O O . TYR A 1 141 ? 2.169 2.597 12.517 1.00 95.94 141 TYR A O 1
ATOM 1159 N N . ILE A 1 142 ? 4.037 3.822 12.318 1.00 96.06 142 ILE A N 1
ATOM 1160 C CA . ILE A 1 142 ? 3.829 4.616 13.539 1.00 96.06 142 ILE A CA 1
ATOM 1161 C C . ILE A 1 142 ? 2.510 5.387 13.454 1.00 96.06 142 ILE A C 1
ATOM 1163 O O . ILE A 1 142 ? 1.686 5.281 14.358 1.00 96.06 142 ILE A O 1
ATOM 1167 N N . ALA A 1 143 ? 2.254 6.083 12.342 1.00 96.88 143 ALA A N 1
ATOM 1168 C CA . ALA A 1 143 ? 1.007 6.823 12.148 1.00 96.88 143 ALA A CA 1
ATOM 1169 C C . ALA A 1 143 ? -0.237 5.916 12.209 1.00 96.88 143 ALA A C 1
ATOM 1171 O O . ALA A 1 143 ? -1.294 6.331 12.686 1.00 96.88 143 ALA A O 1
ATOM 1172 N N . PHE A 1 144 ? -0.121 4.674 11.732 1.00 96.94 144 PHE A N 1
ATOM 1173 C CA . PHE A 1 144 ? -1.162 3.661 11.877 1.00 96.94 144 PHE A CA 1
ATOM 1174 C C . PHE A 1 144 ? -1.362 3.233 13.338 1.00 96.94 144 PHE A C 1
ATOM 1176 O O . PHE A 1 144 ? -2.503 3.180 13.792 1.00 96.94 144 PHE A O 1
ATOM 1183 N N . VAL A 1 145 ? -0.288 2.957 14.080 1.00 96.00 145 VAL A N 1
ATOM 1184 C CA . VAL A 1 145 ? -0.373 2.581 15.502 1.00 96.00 145 VAL A CA 1
ATOM 1185 C C . VAL A 1 145 ? -1.006 3.710 16.320 1.00 96.00 145 VAL A C 1
ATOM 1187 O O . VAL A 1 145 ? -1.979 3.479 17.028 1.00 96.00 145 VAL A O 1
ATOM 1190 N N . GLU A 1 146 ? -0.562 4.952 16.129 1.00 95.88 146 GLU A N 1
ATOM 1191 C CA . GLU A 1 146 ? -1.152 6.129 16.781 1.00 95.88 146 GLU A CA 1
ATOM 1192 C C . GLU A 1 146 ? -2.623 6.361 16.409 1.00 95.88 146 GLU A C 1
ATOM 1194 O O . GLU A 1 146 ? -3.358 7.021 17.143 1.00 95.88 146 GLU A O 1
ATOM 1199 N N . PHE A 1 147 ? -3.060 5.889 15.240 1.00 96.44 147 PHE A N 1
ATOM 1200 C CA . PHE A 1 147 ? -4.466 5.922 14.852 1.00 96.44 147 PHE A CA 1
ATOM 1201 C C . PHE A 1 147 ? -5.293 4.869 15.597 1.00 96.44 147 PHE A C 1
ATOM 1203 O O . PHE A 1 147 ? -6.442 5.151 15.921 1.00 96.44 147 PHE A O 1
ATOM 1210 N N . LEU A 1 148 ? -4.728 3.694 15.884 1.00 93.75 148 LEU A N 1
ATOM 1211 C CA . LEU A 1 148 ? -5.408 2.649 16.654 1.00 93.75 148 LEU A CA 1
ATOM 1212 C C . LEU A 1 148 ? -5.589 2.999 18.131 1.00 93.75 148 LEU A C 1
ATOM 1214 O O . LEU A 1 148 ? -6.542 2.526 18.744 1.00 93.75 148 LEU A O 1
ATOM 1218 N N . ASP A 1 149 ? -4.687 3.806 18.684 1.00 91.31 149 ASP A N 1
ATOM 1219 C CA . ASP A 1 149 ? -4.708 4.200 20.096 1.00 91.31 149 ASP A CA 1
ATOM 1220 C C . ASP A 1 149 ? -5.686 5.359 20.403 1.00 91.31 149 ASP A C 1
ATOM 1222 O O . ASP A 1 149 ? -5.780 5.798 21.552 1.00 91.31 149 ASP A O 1
ATOM 1226 N N . LYS A 1 150 ? -6.403 5.874 19.394 1.00 78.12 150 LYS A N 1
ATOM 1227 C CA . LYS A 1 150 ? -7.404 6.952 19.516 1.00 78.12 150 LYS A CA 1
ATOM 1228 C C . LYS A 1 150 ? -8.818 6.409 19.684 1.00 78.12 150 LYS A C 1
ATOM 1230 O O . LYS A 1 150 ? -9.564 7.031 20.474 1.00 78.12 150 LYS A O 1
#

Radius of gyration: 16.02 Å; Cα contacts (8 Å, |Δi|>4): 197; chains: 1; bounding box: 38×37×41 Å

pLDDT: mean 90.58, std 5.86, range [47.41, 97.06]

Solvent-accessible surface area (backbone atoms only — not comparable to full-atom values): 8987 Å² total; per-residue (Å²): 132,93,71,55,36,78,55,50,46,70,35,86,71,40,70,86,63,58,56,43,72,57,74,45,40,47,77,45,74,62,78,61,54,43,65,67,52,50,56,52,47,27,53,74,70,69,44,87,74,54,77,66,45,45,45,78,63,53,68,84,61,74,44,80,39,62,55,66,68,71,54,63,69,38,92,52,40,44,74,80,86,77,43,82,35,27,30,50,69,75,80,62,60,75,80,53,52,61,36,37,34,32,43,49,90,48,50,77,80,41,61,86,77,58,61,78,79,46,55,94,28,59,39,72,35,81,54,89,85,44,70,32,50,62,47,40,20,48,49,46,34,50,51,50,52,62,57,72,78,108

Sequence (150 aa):
KNMSPEVLVKDPVNYQGDPPDYFQYVPFTWGNCFFGDRTVLEKILGRVIYEEDLRNFFSPTVKFYFRYDDIAELNDAVLDGYHPVKVRGSVSLSNLLVACVIPQEHKDGLRGYLSRDIKDRLVYADRSTCSTIWDWAETAYIAFVEFLDK

Mean predicted aligned error: 4.33 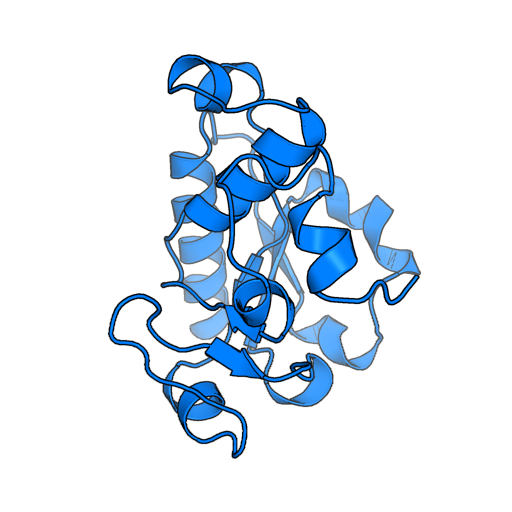Å